Protein AF-A0A7W4ETZ8-F1 (afdb_monomer)

Secondary structure (DSSP, 8-state):
----SHHHHHHHHIIIIIHHHHHHIIIIIIIT---SSHHHHHHHHHHHHHHHHHHH-SSHHHHHHHHHHHHHHHHHHHHH--THHHHHHHHHHHHHHHHHHHHHHHHHH-

Structure (mmCIF, N/CA/C/O backbone):
data_AF-A0A7W4ETZ8-F1
#
_entry.id   AF-A0A7W4ETZ8-F1
#
loop_
_atom_site.group_PDB
_atom_site.id
_atom_site.type_symbol
_atom_site.label_atom_id
_atom_site.label_alt_id
_atom_site.label_comp_id
_atom_site.label_asym_id
_atom_site.label_entity_id
_atom_site.label_seq_id
_atom_site.pdbx_PDB_ins_code
_atom_site.Cartn_x
_atom_site.Cartn_y
_atom_site.Cartn_z
_atom_site.occupancy
_atom_site.B_iso_or_equiv
_atom_site.auth_seq_id
_atom_site.auth_comp_id
_atom_site.auth_asym_id
_atom_site.auth_atom_id
_atom_site.pdbx_PDB_model_num
ATOM 1 N N . MET A 1 1 ? 12.349 8.052 -14.749 1.00 55.22 1 MET A N 1
ATOM 2 C CA . MET A 1 1 ? 13.798 7.959 -15.043 1.00 55.22 1 MET A CA 1
ATOM 3 C C . MET A 1 1 ? 13.964 7.232 -16.368 1.00 55.22 1 MET A C 1
ATOM 5 O O . MET A 1 1 ? 13.221 6.279 -16.568 1.00 55.22 1 MET A O 1
ATOM 9 N N . PRO A 1 2 ? 14.867 7.648 -17.271 1.00 70.62 2 PRO A N 1
ATOM 10 C CA . PRO A 1 2 ? 15.187 6.837 -18.440 1.00 70.62 2 PRO A CA 1
ATOM 11 C C . PRO A 1 2 ? 15.958 5.597 -17.968 1.00 70.62 2 PRO A C 1
ATOM 13 O O . PRO A 1 2 ? 17.113 5.709 -17.568 1.00 70.62 2 PRO A O 1
ATOM 16 N N . VAL A 1 3 ? 15.288 4.447 -17.946 1.00 79.94 3 VAL A N 1
ATOM 17 C CA . VAL A 1 3 ? 15.885 3.137 -17.654 1.00 79.94 3 VAL A CA 1
ATOM 18 C C . VAL A 1 3 ? 16.685 2.701 -18.882 1.00 79.94 3 VAL A C 1
ATOM 20 O O . VAL A 1 3 ? 16.153 2.718 -19.989 1.00 79.94 3 VAL A O 1
ATOM 23 N N . LYS A 1 4 ? 17.960 2.351 -18.703 1.00 81.94 4 LYS A N 1
ATOM 24 C CA . LYS A 1 4 ? 18.904 2.045 -19.791 1.00 81.94 4 LYS A CA 1
ATOM 25 C C . LYS A 1 4 ? 19.438 0.617 -19.733 1.00 81.94 4 LYS A C 1
ATOM 27 O O . LYS A 1 4 ? 20.021 0.146 -20.702 1.00 81.94 4 LYS A O 1
ATOM 32 N N . THR A 1 5 ? 19.274 -0.060 -18.600 1.00 90.69 5 THR A N 1
ATOM 33 C CA . THR A 1 5 ? 19.792 -1.412 -18.368 1.00 90.69 5 THR A CA 1
ATOM 34 C C . THR A 1 5 ? 18.748 -2.315 -17.718 1.00 90.69 5 THR A C 1
ATOM 36 O O . THR A 1 5 ? 17.823 -1.850 -17.049 1.00 90.69 5 THR A O 1
ATOM 39 N N . ALA A 1 6 ? 18.925 -3.632 -17.857 1.00 88.81 6 ALA A N 1
ATOM 40 C CA . ALA A 1 6 ? 18.055 -4.616 -17.211 1.00 88.81 6 ALA A CA 1
ATOM 41 C C . ALA A 1 6 ? 18.079 -4.503 -15.673 1.00 88.81 6 ALA A C 1
ATOM 43 O O . ALA A 1 6 ? 17.058 -4.704 -15.019 1.00 88.81 6 ALA A O 1
ATOM 44 N N . GLY A 1 7 ? 19.227 -4.129 -15.092 1.00 91.62 7 GLY A N 1
ATOM 45 C CA . GLY A 1 7 ? 19.354 -3.891 -13.652 1.00 91.62 7 GLY A CA 1
ATOM 46 C C . GLY A 1 7 ? 18.527 -2.694 -13.177 1.00 91.62 7 GLY A C 1
ATOM 47 O O . GLY A 1 7 ? 17.809 -2.794 -12.185 1.00 91.62 7 GLY A O 1
ATOM 48 N N . GLU A 1 8 ? 18.559 -1.580 -13.911 1.00 92.62 8 GLU A N 1
ATOM 49 C CA . GLU A 1 8 ? 17.720 -0.410 -13.616 1.00 92.62 8 GLU A CA 1
ATOM 50 C C . GLU A 1 8 ? 16.226 -0.720 -13.778 1.00 92.62 8 GLU A C 1
ATOM 52 O O . GLU A 1 8 ? 15.414 -0.231 -12.993 1.00 92.62 8 GLU A O 1
ATOM 57 N N . LEU A 1 9 ? 15.856 -1.566 -14.746 1.00 92.38 9 LEU A N 1
ATOM 58 C CA . LEU A 1 9 ? 14.474 -2.013 -14.923 1.00 92.38 9 LEU A CA 1
ATOM 59 C C . LEU A 1 9 ? 14.001 -2.864 -13.742 1.00 92.38 9 LEU A C 1
ATOM 61 O O . LEU A 1 9 ? 12.892 -2.667 -13.246 1.00 92.38 9 LEU A O 1
ATOM 65 N N . LEU A 1 10 ? 14.847 -3.780 -13.263 1.00 93.06 10 LEU A N 1
ATOM 66 C CA . LEU A 1 10 ? 14.558 -4.582 -12.077 1.00 93.06 10 LEU A CA 1
ATOM 67 C C . LEU A 1 10 ? 14.367 -3.689 -10.847 1.00 93.06 10 LEU A C 1
ATOM 69 O O . LEU A 1 10 ? 13.396 -3.857 -10.113 1.00 93.06 10 LEU A O 1
ATOM 73 N N . LEU A 1 11 ? 15.257 -2.714 -10.639 1.00 94.19 11 LEU A N 1
ATOM 74 C CA . LEU A 1 11 ? 15.143 -1.756 -9.538 1.00 94.19 11 LEU A CA 1
ATOM 75 C C . LEU A 1 11 ? 13.866 -0.920 -9.636 1.00 94.19 11 LEU A C 1
ATOM 77 O O . LEU A 1 11 ? 13.212 -0.691 -8.621 1.00 94.19 11 LEU A O 1
ATOM 81 N N . PHE A 1 12 ? 13.485 -0.499 -10.842 1.00 92.44 12 PHE A N 1
ATOM 82 C CA . PHE A 1 12 ? 12.234 0.213 -11.085 1.00 92.44 12 PHE A CA 1
ATOM 83 C C . PHE A 1 12 ? 11.008 -0.653 -10.766 1.00 92.44 12 PHE A C 1
ATOM 85 O O . PHE A 1 12 ? 10.104 -0.205 -10.064 1.00 92.44 12 PHE A O 1
ATOM 92 N N . ALA A 1 13 ? 10.977 -1.907 -11.221 1.00 93.69 13 ALA A N 1
ATOM 93 C CA . ALA A 1 13 ? 9.878 -2.821 -10.921 1.00 93.69 13 ALA A CA 1
ATOM 94 C C . ALA A 1 13 ? 9.774 -3.100 -9.410 1.00 93.69 13 ALA A C 1
ATOM 96 O O . ALA A 1 13 ? 8.689 -3.041 -8.834 1.00 93.69 13 ALA A O 1
ATOM 97 N N . LEU A 1 14 ? 10.904 -3.336 -8.737 1.00 96.06 14 LEU A N 1
ATOM 98 C CA . LEU A 1 14 ? 10.929 -3.542 -7.289 1.00 96.06 14 LEU A CA 1
ATOM 99 C C . LEU A 1 14 ? 10.441 -2.306 -6.526 1.00 96.06 14 LEU A C 1
ATOM 101 O O . LEU A 1 14 ? 9.642 -2.454 -5.604 1.00 96.06 14 LEU A O 1
ATOM 105 N N . SER A 1 15 ? 10.873 -1.104 -6.911 1.00 95.25 15 SER A N 1
ATOM 106 C CA . SER A 1 15 ? 10.527 0.138 -6.208 1.00 95.25 15 SER A CA 1
ATOM 107 C C . SER A 1 15 ? 9.108 0.637 -6.463 1.00 95.25 15 SER A C 1
ATOM 109 O O . SER A 1 15 ? 8.600 1.401 -5.652 1.00 95.25 15 SER A O 1
ATOM 111 N N . THR A 1 16 ? 8.454 0.203 -7.543 1.00 94.25 16 THR A N 1
ATOM 112 C CA . THR A 1 16 ? 7.102 0.667 -7.911 1.00 94.25 16 THR A CA 1
ATOM 113 C C . THR A 1 16 ? 6.009 -0.384 -7.738 1.00 94.25 16 THR A C 1
ATOM 115 O O . THR A 1 16 ? 4.828 -0.044 -7.781 1.00 94.25 16 THR A O 1
ATOM 118 N N . ILE A 1 17 ? 6.376 -1.655 -7.548 1.00 95.56 17 ILE A N 1
ATOM 119 C CA . ILE A 1 17 ? 5.416 -2.758 -7.412 1.00 95.56 17 ILE A CA 1
ATOM 120 C C . ILE A 1 17 ? 5.576 -3.469 -6.072 1.00 95.56 17 ILE A C 1
ATOM 122 O O . ILE A 1 17 ? 4.609 -3.602 -5.326 1.00 95.56 17 ILE A O 1
ATOM 126 N N . VAL A 1 18 ? 6.787 -3.936 -5.762 1.00 95.94 18 VAL A N 1
ATOM 127 C CA . VAL A 1 18 ? 7.007 -4.853 -4.634 1.00 95.94 18 VAL A CA 1
ATOM 128 C C . VAL A 1 18 ? 7.210 -4.098 -3.324 1.00 95.94 18 VAL A C 1
ATOM 130 O O . VAL A 1 18 ? 6.519 -4.362 -2.343 1.00 95.94 18 VAL A O 1
ATOM 133 N N . LEU A 1 19 ? 8.152 -3.155 -3.297 1.00 97.38 19 LEU A N 1
ATOM 134 C CA . LEU A 1 19 ? 8.500 -2.415 -2.086 1.00 97.38 19 LEU A CA 1
ATOM 135 C C . LEU A 1 19 ? 7.341 -1.563 -1.544 1.00 97.38 19 LEU A C 1
ATOM 137 O O . LEU A 1 19 ? 7.112 -1.660 -0.338 1.00 97.38 19 LEU A O 1
ATOM 141 N N . PRO A 1 20 ? 6.575 -0.816 -2.367 1.00 96.75 20 PRO A N 1
ATOM 142 C CA . PRO A 1 20 ? 5.413 -0.066 -1.886 1.00 96.75 20 PRO A CA 1
ATOM 143 C C . PRO A 1 20 ? 4.403 -0.973 -1.182 1.00 96.75 20 PRO A C 1
ATOM 145 O O . PRO A 1 20 ? 4.076 -0.757 -0.019 1.00 96.75 20 PRO A O 1
ATOM 148 N N . ALA A 1 21 ? 4.028 -2.088 -1.818 1.00 97.44 21 ALA A N 1
ATOM 149 C CA . ALA A 1 21 ? 3.091 -3.048 -1.243 1.00 97.44 21 ALA A CA 1
ATOM 150 C C . ALA A 1 21 ? 3.576 -3.622 0.100 1.00 97.44 21 ALA A C 1
ATOM 152 O O . ALA A 1 21 ? 2.783 -3.812 1.021 1.00 97.44 21 ALA A O 1
ATOM 153 N N . ILE A 1 22 ? 4.879 -3.886 0.246 1.00 98.19 22 ILE A N 1
ATOM 154 C CA . ILE A 1 22 ? 5.439 -4.386 1.507 1.00 98.19 22 ILE A CA 1
ATOM 155 C C . ILE A 1 22 ? 5.414 -3.303 2.588 1.00 98.19 22 ILE A C 1
ATOM 157 O O . ILE A 1 22 ? 4.942 -3.545 3.703 1.00 98.19 22 ILE A O 1
ATOM 161 N N . VAL A 1 23 ? 5.968 -2.132 2.278 1.00 98.19 23 VAL A N 1
ATOM 162 C CA . VAL A 1 23 ? 6.205 -1.057 3.244 1.00 98.19 23 VAL A CA 1
ATOM 163 C C . VAL A 1 23 ? 4.885 -0.439 3.686 1.00 98.19 23 VAL A C 1
ATOM 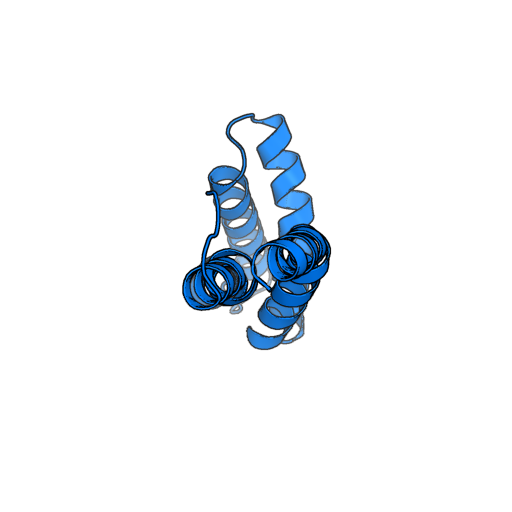165 O O . VAL A 1 23 ? 4.612 -0.377 4.886 1.00 98.19 23 VAL A O 1
ATOM 168 N N . GLU A 1 24 ? 4.038 -0.057 2.737 1.00 97.62 24 GLU A N 1
ATOM 169 C CA . GLU A 1 24 ? 2.792 0.649 3.014 1.00 97.62 24 GLU A CA 1
ATOM 170 C C . GLU A 1 24 ? 1.815 -0.243 3.786 1.00 97.62 24 GLU A C 1
ATOM 172 O O . GLU A 1 24 ? 1.267 0.173 4.807 1.00 97.62 24 GLU A O 1
ATOM 177 N N . GLU A 1 25 ? 1.650 -1.512 3.401 1.00 98.25 25 GLU A N 1
ATOM 178 C CA . GLU A 1 25 ? 0.742 -2.407 4.127 1.00 98.25 25 GLU A CA 1
ATOM 179 C C . GLU A 1 25 ? 1.276 -2.793 5.513 1.00 98.25 25 GLU A C 1
ATOM 181 O O . GLU A 1 25 ? 0.504 -2.961 6.465 1.00 98.25 25 GLU A O 1
ATOM 186 N N . THR A 1 26 ? 2.600 -2.865 5.678 1.00 98.38 26 THR A N 1
ATOM 187 C CA . THR A 1 26 ? 3.204 -3.075 6.999 1.00 98.38 26 THR A CA 1
ATOM 188 C C . THR A 1 26 ? 2.951 -1.880 7.913 1.00 98.38 26 THR A C 1
ATOM 190 O O . THR A 1 26 ? 2.496 -2.071 9.040 1.00 98.38 26 THR A O 1
ATOM 193 N N . ILE A 1 27 ? 3.209 -0.658 7.448 1.00 98.19 27 ILE A N 1
ATOM 194 C CA . ILE A 1 27 ? 3.064 0.554 8.261 1.00 98.19 27 ILE A CA 1
ATOM 195 C C . ILE A 1 27 ? 1.586 0.837 8.518 1.00 98.19 27 ILE A C 1
ATOM 197 O O . ILE A 1 27 ? 1.118 0.780 9.657 1.00 98.19 27 ILE A O 1
ATOM 201 N N . PHE A 1 28 ? 0.827 1.089 7.457 1.00 98.19 28 PHE A N 1
ATOM 202 C CA . PHE A 1 28 ? -0.519 1.619 7.582 1.00 98.19 28 PHE A CA 1
ATOM 203 C C . PHE A 1 28 ? -1.515 0.570 8.057 1.00 98.19 28 PHE A C 1
ATOM 205 O O . PHE A 1 28 ? -2.518 0.934 8.667 1.00 98.19 28 PHE A O 1
ATOM 212 N N . ARG A 1 29 ? -1.304 -0.728 7.800 1.00 97.81 29 ARG A N 1
ATOM 213 C CA . ARG A 1 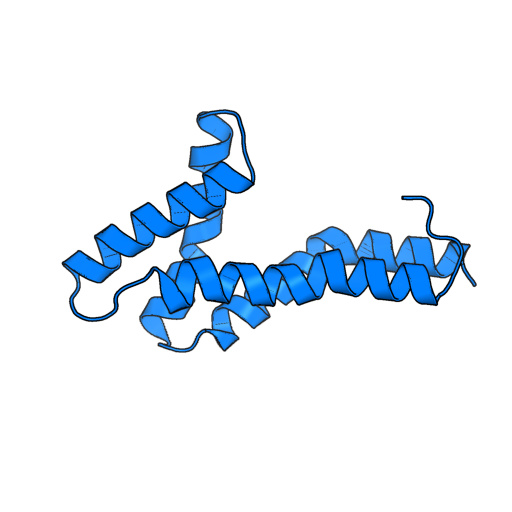29 ? -2.272 -1.755 8.224 1.00 97.81 29 ARG A CA 1
ATOM 214 C C . ARG A 1 29 ? -1.779 -2.490 9.452 1.00 97.81 29 ARG A C 1
ATOM 216 O O . ARG A 1 29 ? -2.382 -2.354 10.513 1.00 97.81 29 ARG A O 1
ATOM 223 N N . LYS A 1 30 ? -0.665 -3.214 9.343 1.00 97.69 30 LYS A N 1
ATOM 224 C CA . LYS A 1 30 ? -0.191 -4.066 10.442 1.00 97.69 30 LYS A CA 1
ATOM 225 C C . LYS A 1 30 ? 0.177 -3.281 11.700 1.00 97.69 30 LYS A C 1
ATOM 227 O O . LYS A 1 30 ? -0.197 -3.722 12.782 1.00 97.69 30 LYS A O 1
ATOM 232 N N . GLN A 1 31 ? 0.900 -2.167 11.573 1.00 97.81 31 GLN A N 1
ATOM 233 C CA . GLN A 1 31 ? 1.356 -1.408 12.744 1.00 97.81 31 GLN A CA 1
ATOM 234 C C . GLN A 1 31 ? 0.321 -0.411 13.263 1.00 97.81 31 GLN A C 1
ATOM 236 O O . GLN A 1 31 ? 0.219 -0.214 14.471 1.00 97.81 31 GLN A O 1
ATOM 241 N N . MET A 1 32 ? -0.457 0.214 12.377 1.00 97.19 32 MET A N 1
ATOM 242 C CA . MET A 1 32 ? -1.412 1.241 12.799 1.00 97.19 32 MET A CA 1
ATOM 243 C C . MET A 1 32 ? -2.784 0.696 13.208 1.00 97.19 32 MET A C 1
ATOM 245 O O . MET A 1 32 ? -3.386 1.252 14.126 1.00 97.19 32 MET A O 1
ATOM 249 N N . ILE A 1 33 ? -3.312 -0.350 12.555 1.00 97.75 33 ILE A N 1
ATOM 250 C CA . ILE A 1 33 ? -4.678 -0.825 12.830 1.00 97.75 33 ILE A CA 1
ATOM 251 C C . ILE A 1 33 ? -4.687 -1.735 14.060 1.00 97.75 33 ILE A C 1
ATOM 253 O O . ILE A 1 33 ? -4.177 -2.856 14.050 1.00 97.75 33 ILE A O 1
ATOM 257 N N . CYS A 1 34 ? -5.344 -1.265 15.119 1.00 96.75 34 CYS A N 1
ATOM 258 C CA . CYS A 1 34 ? -5.486 -1.986 16.376 1.00 96.75 34 CYS A CA 1
ATOM 259 C C . CYS A 1 34 ? -6.721 -2.896 16.350 1.00 96.75 34 CYS A C 1
ATOM 261 O O . CYS A 1 34 ? -7.855 -2.421 16.305 1.00 96.75 34 CYS A O 1
ATOM 263 N N . LEU A 1 35 ? -6.507 -4.214 16.434 1.00 95.69 35 LEU A N 1
ATOM 264 C CA . LEU A 1 35 ? -7.562 -5.235 16.324 1.00 95.69 35 LEU A CA 1
ATOM 265 C C . LEU A 1 35 ? -8.194 -5.648 17.670 1.00 95.69 35 LEU A C 1
ATOM 267 O O . LEU A 1 35 ? -8.845 -6.688 17.748 1.00 95.69 35 LEU A O 1
ATOM 271 N N . VAL A 1 36 ? -8.005 -4.855 18.732 1.00 96.06 36 VAL A N 1
ATOM 272 C CA . VAL A 1 36 ? -8.435 -5.203 20.103 1.00 96.06 36 VAL A CA 1
ATOM 273 C C . VAL A 1 36 ? -9.953 -5.140 20.279 1.00 96.06 36 VAL A C 1
ATOM 275 O O . VA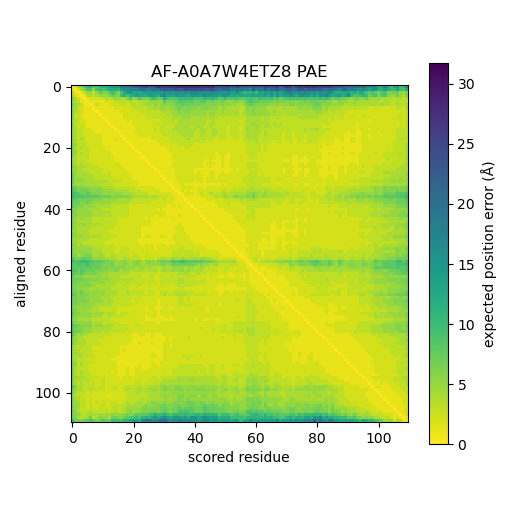L A 1 36 ? -10.542 -6.003 20.923 1.00 96.06 36 VAL A O 1
ATOM 278 N N . ASN A 1 37 ? -10.605 -4.116 19.731 1.00 96.31 37 ASN A N 1
ATOM 279 C CA . ASN A 1 37 ? -12.057 -3.966 19.798 1.00 96.31 37 ASN A CA 1
ATOM 280 C C . ASN A 1 37 ? -12.582 -3.173 18.596 1.00 96.31 37 ASN A C 1
ATOM 282 O O . ASN A 1 37 ? -11.817 -2.544 17.866 1.00 96.31 37 ASN A O 1
ATOM 286 N N . ARG A 1 38 ? -13.904 -3.187 18.394 1.00 95.56 38 ARG A N 1
ATOM 287 C CA . ARG A 1 38 ? -14.538 -2.577 17.216 1.00 95.56 38 ARG A CA 1
ATOM 288 C C . ARG A 1 38 ? -14.271 -1.075 17.102 1.00 95.56 38 ARG A C 1
ATOM 290 O O . ARG A 1 38 ? -14.015 -0.595 16.003 1.00 95.56 38 ARG A O 1
ATOM 297 N N . THR A 1 39 ? -14.305 -0.348 18.216 1.00 96.50 39 THR A N 1
ATOM 298 C CA . THR A 1 39 ? -14.044 1.096 18.234 1.00 96.50 39 THR A CA 1
ATOM 299 C C . THR A 1 39 ? -12.600 1.392 17.840 1.00 96.50 39 THR A C 1
ATOM 301 O O . THR A 1 39 ? -12.364 2.221 16.968 1.00 96.50 39 THR A O 1
ATOM 304 N N . ALA A 1 40 ? -11.639 0.658 18.409 1.00 96.69 40 ALA A N 1
ATOM 305 C CA . ALA A 1 40 ? -10.227 0.776 18.072 1.00 96.69 40 ALA A CA 1
ATOM 306 C C . ALA A 1 40 ? -9.979 0.477 16.588 1.00 96.69 40 ALA A C 1
ATOM 308 O O . ALA A 1 40 ? -9.295 1.260 15.932 1.00 96.69 40 ALA A O 1
ATOM 309 N N . ILE A 1 41 ? -10.594 -0.578 16.036 1.00 96.81 41 ILE A N 1
ATOM 310 C CA . ILE A 1 41 ? -10.494 -0.918 14.608 1.00 96.81 41 ILE A CA 1
ATOM 311 C C . ILE A 1 41 ? -10.979 0.247 13.749 1.00 96.81 41 ILE A C 1
ATOM 313 O O . ILE A 1 41 ? -10.261 0.670 12.849 1.00 96.81 41 ILE A O 1
ATOM 317 N N . ILE A 1 42 ? -12.165 0.794 14.029 1.00 97.00 42 ILE A N 1
ATOM 318 C CA . ILE A 1 42 ? -12.741 1.889 13.236 1.00 97.00 42 ILE A CA 1
ATOM 319 C C . ILE A 1 42 ? -11.856 3.137 13.319 1.00 97.00 42 ILE A C 1
ATOM 321 O O . ILE A 1 42 ? -11.460 3.672 12.286 1.00 97.00 42 ILE A O 1
ATOM 325 N N . CYS A 1 43 ? -11.499 3.582 14.526 1.00 97.81 43 CYS A N 1
ATOM 326 C CA . CYS A 1 43 ? -10.704 4.796 14.715 1.00 97.81 43 CYS A CA 1
ATOM 327 C C . CYS A 1 43 ? -9.313 4.677 14.080 1.00 97.81 43 CYS A C 1
ATOM 329 O O . CYS A 1 43 ? -8.888 5.576 13.355 1.00 97.81 43 CYS A O 1
ATOM 331 N N . THR A 1 44 ? -8.617 3.561 14.308 1.00 97.62 44 THR A N 1
ATOM 332 C CA . THR A 1 44 ? -7.276 3.352 13.743 1.00 97.62 44 THR A CA 1
ATOM 333 C C . THR A 1 44 ? -7.302 3.108 12.237 1.00 97.62 44 THR A C 1
ATOM 335 O O . THR A 1 44 ? -6.393 3.560 11.548 1.00 97.62 44 THR A O 1
ATOM 338 N N . THR A 1 45 ? -8.359 2.493 11.695 1.00 97.44 45 THR A N 1
ATOM 339 C CA . THR A 1 45 ? -8.560 2.362 10.242 1.00 97.44 45 THR A CA 1
ATOM 340 C C . THR A 1 45 ? -8.757 3.718 9.577 1.00 97.44 45 THR A C 1
ATOM 342 O O . THR A 1 45 ? -8.144 3.978 8.547 1.00 97.44 45 THR A O 1
ATOM 345 N N . LEU A 1 46 ? -9.585 4.594 10.155 1.00 97.19 46 LEU A N 1
ATOM 346 C CA . LEU A 1 46 ? -9.810 5.935 9.611 1.00 97.19 46 LEU A CA 1
ATOM 347 C C . LEU A 1 46 ? -8.537 6.786 9.674 1.00 97.19 46 LEU A C 1
ATOM 349 O O . LEU A 1 46 ? -8.201 7.447 8.694 1.00 97.19 46 LEU A O 1
ATOM 353 N N . LEU A 1 47 ? -7.801 6.721 10.789 1.00 97.44 47 LEU A N 1
ATOM 354 C CA . LEU A 1 47 ? -6.511 7.397 10.928 1.00 97.44 47 LEU A CA 1
ATOM 355 C C . LEU A 1 47 ? -5.484 6.870 9.915 1.00 97.44 47 LEU A C 1
ATOM 357 O O . LEU A 1 47 ? -4.832 7.659 9.240 1.00 97.44 47 LEU A O 1
ATOM 361 N N . SER A 1 48 ? -5.375 5.547 9.779 1.00 97.88 48 SER A N 1
ATOM 362 C CA . SER A 1 48 ? -4.518 4.880 8.793 1.00 97.88 48 SER A CA 1
ATOM 363 C C . SER A 1 48 ? -4.839 5.318 7.365 1.00 97.88 48 SER A C 1
ATOM 365 O O . SER A 1 48 ? -3.948 5.768 6.649 1.00 97.88 48 SER A O 1
ATOM 367 N N . ALA A 1 49 ? -6.116 5.273 6.974 1.00 97.31 49 ALA A N 1
ATOM 368 C CA . ALA A 1 49 ? -6.560 5.686 5.649 1.00 97.31 49 ALA A CA 1
ATOM 369 C C . ALA A 1 49 ? -6.251 7.164 5.373 1.00 97.31 49 ALA A C 1
ATOM 371 O O . ALA A 1 49 ? -5.843 7.506 4.267 1.00 97.31 49 ALA A O 1
ATOM 372 N N . MET A 1 50 ? -6.421 8.033 6.374 1.00 96.56 50 MET A N 1
ATOM 373 C CA . MET A 1 50 ? -6.117 9.457 6.251 1.00 96.56 50 MET A CA 1
ATOM 374 C C . MET A 1 50 ? -4.619 9.709 6.060 1.00 96.56 50 MET A C 1
ATOM 376 O O . MET A 1 50 ? -4.257 10.474 5.172 1.00 96.56 50 MET A O 1
ATOM 380 N N . LEU A 1 51 ? -3.749 9.066 6.850 1.00 96.75 51 LEU A N 1
ATOM 381 C CA . LEU A 1 51 ? -2.296 9.235 6.712 1.00 96.75 51 LEU A CA 1
ATOM 382 C C . LEU A 1 51 ? -1.775 8.652 5.394 1.00 96.75 51 LEU A C 1
ATOM 384 O O . LEU A 1 51 ? -0.998 9.316 4.715 1.00 96.75 51 LEU A O 1
ATOM 388 N N . PHE A 1 52 ? -2.264 7.474 4.997 1.00 97.00 52 PHE A N 1
ATOM 389 C CA . PHE A 1 52 ? -1.970 6.878 3.692 1.00 97.00 52 PHE A CA 1
ATOM 390 C C . PHE A 1 52 ? -2.348 7.832 2.552 1.00 97.00 52 PHE A C 1
ATOM 392 O O . PHE A 1 52 ? -1.565 8.083 1.641 1.00 97.00 52 PHE A O 1
ATOM 399 N N . ALA A 1 53 ? -3.547 8.413 2.604 1.00 96.69 53 ALA A N 1
ATOM 400 C CA . ALA A 1 53 ? -4.007 9.321 1.563 1.00 96.69 53 ALA A CA 1
ATOM 401 C C . ALA A 1 53 ? -3.256 10.663 1.565 1.00 96.69 53 ALA A C 1
ATOM 403 O O . ALA A 1 53 ? -2.996 11.216 0.499 1.00 96.69 53 ALA A O 1
ATOM 404 N N . ALA A 1 54 ? -2.886 11.174 2.739 1.00 96.00 54 ALA A N 1
ATOM 405 C CA . ALA A 1 54 ? -2.107 12.401 2.874 1.00 96.00 54 ALA A CA 1
ATOM 406 C C . ALA A 1 54 ? -0.676 12.264 2.327 1.00 96.00 54 ALA A C 1
ATOM 408 O O . ALA A 1 54 ? -0.117 13.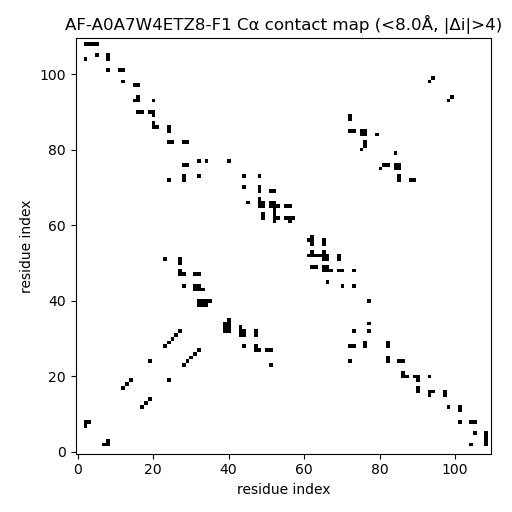250 1.856 1.00 96.00 54 ALA A O 1
ATOM 409 N N . GLU A 1 55 ? -0.097 11.058 2.344 1.00 95.06 55 GLU A N 1
ATOM 410 C CA . GLU A 1 55 ? 1.191 10.780 1.691 1.00 95.06 55 GLU A CA 1
ATOM 411 C C . GLU A 1 55 ? 1.101 10.910 0.161 1.00 95.06 55 GLU A C 1
ATOM 413 O O . GLU A 1 55 ? 2.034 11.382 -0.486 1.00 95.06 55 GLU A O 1
ATOM 418 N N . HIS A 1 56 ? -0.043 10.541 -0.418 1.00 93.19 56 HIS A N 1
ATOM 419 C CA . HIS A 1 56 ? -0.228 10.460 -1.868 1.00 93.19 56 HIS A CA 1
ATOM 420 C C . HIS A 1 56 ? -0.816 11.730 -2.492 1.00 93.19 56 HIS A C 1
ATOM 422 O O . HIS A 1 56 ? -0.619 11.991 -3.681 1.00 93.19 56 HIS A O 1
ATOM 428 N N . PHE A 1 57 ? -1.560 12.522 -1.718 1.00 94.56 57 PHE A N 1
ATOM 429 C CA . PHE A 1 57 ? -2.326 13.648 -2.236 1.00 94.56 57 PHE A CA 1
ATOM 430 C C . PHE A 1 57 ? -2.151 14.901 -1.381 1.00 94.56 57 PHE A C 1
ATOM 432 O O . PHE A 1 57 ? -2.395 14.905 -0.180 1.00 94.56 57 PHE A O 1
ATOM 439 N N . VAL A 1 58 ? -1.814 16.009 -2.041 1.00 89.12 58 VAL A N 1
ATOM 440 C CA . VAL A 1 58 ? -1.669 17.331 -1.407 1.00 89.12 58 VAL A CA 1
ATOM 441 C C . VAL A 1 58 ? -2.976 18.123 -1.337 1.00 89.12 58 VAL A C 1
ATOM 443 O O . VAL A 1 58 ? -3.100 19.038 -0.526 1.00 89.12 58 VAL A O 1
ATOM 446 N N . THR A 1 59 ? -3.966 17.809 -2.179 1.00 94.44 59 THR A N 1
ATOM 447 C CA . THR A 1 59 ? -5.248 18.526 -2.182 1.00 94.44 59 THR A CA 1
ATOM 448 C C . THR A 1 59 ? -6.251 17.849 -1.246 1.00 94.44 59 THR A C 1
ATOM 450 O O . THR A 1 59 ? -6.343 16.620 -1.255 1.00 94.44 59 THR A O 1
ATOM 453 N N . PRO A 1 60 ? -7.074 18.608 -0.493 1.00 91.50 60 PRO A N 1
ATOM 454 C CA . PRO A 1 60 ? -8.057 18.017 0.421 1.00 91.50 60 PRO A CA 1
ATOM 455 C C . PRO A 1 60 ? -9.002 17.018 -0.261 1.00 91.50 60 PRO A C 1
ATOM 457 O O . PRO A 1 60 ? -9.317 15.971 0.298 1.00 91.50 60 PRO A O 1
ATOM 460 N N . TRP A 1 61 ? -9.412 17.308 -1.500 1.00 94.06 61 TRP A N 1
ATOM 461 C CA . TRP A 1 61 ? -10.245 16.400 -2.291 1.00 94.06 61 TRP A CA 1
ATOM 462 C C . TRP A 1 61 ? -9.514 15.108 -2.679 1.00 94.06 61 TRP A C 1
ATOM 464 O O . TRP A 1 61 ? -10.093 14.026 -2.599 1.00 94.06 61 TRP A O 1
ATOM 474 N N . GLY A 1 62 ? -8.233 15.204 -3.051 1.00 93.69 62 GLY A N 1
ATOM 475 C CA . GLY A 1 62 ? -7.403 14.037 -3.343 1.00 93.69 62 GLY A CA 1
ATOM 476 C C . GLY A 1 62 ? -7.231 13.139 -2.120 1.00 93.69 62 GLY A C 1
ATOM 477 O O . GLY A 1 62 ? -7.361 11.926 -2.241 1.00 93.69 62 GLY A O 1
ATOM 478 N N . VAL A 1 63 ? -7.051 13.724 -0.932 1.00 95.19 63 VAL A N 1
ATOM 479 C CA . VAL A 1 63 ? -6.969 12.966 0.327 1.00 95.19 63 VAL A CA 1
ATOM 480 C C . VAL A 1 63 ? -8.262 12.191 0.584 1.00 95.19 63 VAL A C 1
ATOM 482 O O . VAL A 1 63 ? -8.2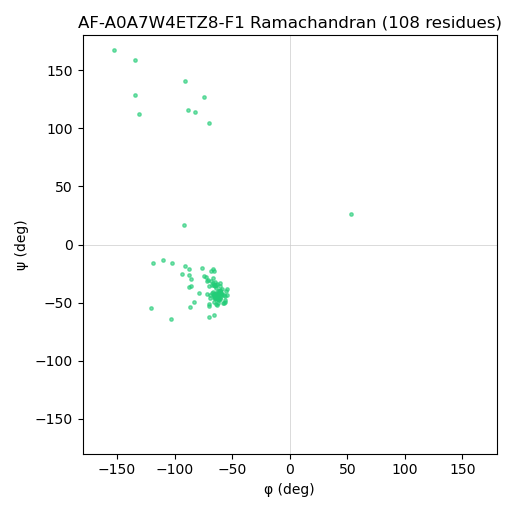11 10.994 0.853 1.00 95.19 63 VAL A O 1
ATOM 485 N N . LEU A 1 64 ? -9.433 12.821 0.438 1.00 94.06 64 LEU A N 1
ATOM 486 C CA . LEU A 1 64 ? -10.714 12.122 0.609 1.00 94.06 64 LEU A CA 1
ATOM 487 C C . LEU A 1 64 ? -10.870 10.949 -0.369 1.00 94.06 64 LEU A C 1
ATOM 489 O O . LEU A 1 64 ? -11.306 9.869 0.029 1.00 94.06 64 LEU A O 1
ATOM 493 N N . LEU A 1 65 ? -10.476 11.133 -1.631 1.00 94.75 65 LEU A N 1
ATOM 494 C CA . LEU A 1 65 ? -10.502 10.060 -2.624 1.00 94.75 65 LEU A CA 1
ATOM 495 C C . LEU A 1 65 ? -9.504 8.940 -2.282 1.00 94.75 65 LEU A C 1
ATOM 497 O O . LEU A 1 65 ? -9.849 7.762 -2.361 1.00 94.75 65 LEU A O 1
ATOM 501 N N . GLY A 1 66 ? -8.290 9.293 -1.858 1.00 94.44 66 GLY A N 1
ATOM 502 C CA . GLY A 1 66 ? -7.265 8.344 -1.425 1.00 94.44 66 GLY A CA 1
ATOM 503 C C . GLY A 1 66 ? -7.704 7.513 -0.219 1.00 94.44 66 GLY A C 1
ATOM 504 O O . GLY A 1 66 ? -7.432 6.315 -0.164 1.00 94.44 66 GLY A O 1
ATOM 505 N N . MET A 1 67 ? -8.466 8.102 0.708 1.00 96.44 67 MET A N 1
ATOM 506 C CA . MET A 1 67 ? -9.036 7.364 1.835 1.00 96.44 67 MET A CA 1
ATOM 507 C C . MET A 1 67 ? -9.978 6.255 1.359 1.00 96.44 67 MET A C 1
ATOM 509 O O . MET A 1 67 ? -9.903 5.143 1.872 1.00 96.44 67 MET A O 1
ATOM 513 N N . VAL A 1 68 ? -10.822 6.515 0.353 1.00 95.62 68 VAL A N 1
ATOM 514 C CA . VAL A 1 68 ? -11.720 5.494 -0.221 1.00 95.62 68 VAL A CA 1
ATOM 515 C C . VAL A 1 68 ? -10.921 4.321 -0.795 1.00 95.62 68 VAL A C 1
ATOM 517 O O . VAL A 1 68 ? -11.296 3.170 -0.579 1.00 95.62 68 VAL A O 1
ATOM 520 N N . TRP A 1 69 ? -9.790 4.594 -1.449 1.00 92.12 69 TRP A N 1
ATOM 521 C CA . TRP A 1 69 ? -8.880 3.563 -1.963 1.00 92.12 69 TRP A CA 1
ATOM 522 C C . TRP A 1 69 ? -8.153 2.779 -0.869 1.00 92.12 69 TRP A C 1
ATOM 524 O O . TRP A 1 69 ? -7.882 1.592 -1.036 1.00 92.12 69 TRP A O 1
ATOM 534 N N . ALA A 1 70 ? -7.867 3.409 0.268 1.00 95.38 70 ALA A N 1
ATOM 535 C CA . ALA A 1 70 ? -7.192 2.765 1.386 1.00 95.38 70 ALA A CA 1
ATOM 536 C C . ALA A 1 70 ? -8.088 1.767 2.144 1.00 95.38 70 ALA A C 1
ATOM 538 O O . ALA A 1 70 ? -7.570 0.823 2.752 1.00 95.38 70 ALA A O 1
ATOM 539 N N . LEU A 1 71 ? -9.412 1.976 2.132 1.00 94.88 71 LEU A N 1
ATOM 540 C CA . LEU A 1 71 ? -10.378 1.210 2.927 1.00 94.88 71 LEU A CA 1
ATOM 541 C C . LEU A 1 71 ? -10.473 -0.282 2.556 1.00 94.88 71 LEU A C 1
ATOM 543 O O . LEU A 1 71 ? -10.484 -1.088 3.489 1.00 94.88 71 LEU A O 1
ATOM 547 N N . PRO A 1 72 ? -10.505 -0.700 1.272 1.00 95.56 72 PRO A N 1
ATOM 548 C CA . PRO A 1 72 ? -10.496 -2.115 0.902 1.00 95.56 72 PRO A CA 1
ATOM 549 C C . PRO A 1 72 ? -9.323 -2.895 1.507 1.00 95.56 72 PRO A C 1
ATOM 551 O O . PRO A 1 72 ? -9.532 -3.976 2.058 1.00 95.56 72 PRO A O 1
ATOM 554 N N . PHE A 1 73 ? -8.110 -2.332 1.487 1.00 96.50 73 PHE A N 1
ATOM 555 C CA . PHE A 1 73 ? -6.927 -2.962 2.084 1.00 96.50 73 PHE A CA 1
ATOM 556 C C . PHE A 1 73 ? -7.047 -3.068 3.611 1.00 96.50 73 PHE A C 1
ATOM 558 O O . PHE A 1 73 ? -6.801 -4.127 4.192 1.00 96.50 73 PHE A O 1
ATOM 565 N N . SER A 1 74 ? -7.518 -2.003 4.267 1.00 96.38 74 SER A N 1
ATOM 566 C CA . SER A 1 74 ? -7.741 -1.994 5.718 1.00 96.38 74 SER A CA 1
ATOM 567 C C . SER A 1 74 ? -8.825 -2.984 6.157 1.00 96.38 74 SER A C 1
ATOM 569 O O . SER A 1 74 ? -8.691 -3.638 7.196 1.00 96.38 74 SER A O 1
ATOM 571 N N . LEU A 1 75 ? -9.886 -3.137 5.360 1.00 95.50 75 LEU A N 1
ATOM 572 C CA . LEU A 1 75 ? -10.950 -4.105 5.607 1.00 95.50 75 LEU A CA 1
ATOM 573 C C . LEU A 1 75 ? -10.444 -5.536 5.411 1.00 95.50 75 LEU A C 1
ATOM 575 O O . LEU A 1 75 ? -10.661 -6.379 6.280 1.00 95.50 75 LEU A O 1
ATOM 579 N N . ALA A 1 76 ? -9.712 -5.792 4.323 1.00 96.50 76 ALA A N 1
ATOM 580 C CA . ALA A 1 76 ? -9.091 -7.086 4.067 1.00 96.50 76 ALA A CA 1
ATOM 581 C C . ALA A 1 76 ? -8.179 -7.504 5.229 1.00 96.50 76 ALA A C 1
ATOM 583 O O . ALA A 1 76 ? -8.282 -8.634 5.712 1.00 96.50 76 ALA A O 1
ATOM 584 N N . TYR A 1 77 ? -7.356 -6.587 5.752 1.00 97.94 77 TYR A N 1
ATOM 585 C CA . TYR A 1 77 ? -6.549 -6.846 6.945 1.00 97.94 77 TYR A CA 1
ATOM 586 C C . TYR A 1 77 ? -7.410 -7.142 8.177 1.00 97.94 77 TYR A C 1
ATOM 588 O O . TYR A 1 77 ? -7.202 -8.149 8.850 1.00 97.94 77 TYR A O 1
ATOM 596 N N . SER A 1 78 ? -8.402 -6.297 8.459 1.00 95.50 78 SER A N 1
ATOM 597 C CA . SER A 1 78 ? -9.234 -6.411 9.664 1.00 95.50 78 SER A CA 1
ATOM 598 C C . SER A 1 78 ? -10.045 -7.711 9.701 1.00 95.50 78 SER A C 1
ATOM 600 O O . SER A 1 78 ? -10.247 -8.284 10.771 1.00 95.50 78 SER A O 1
ATOM 602 N N . MET A 1 79 ? -10.490 -8.198 8.538 1.00 95.88 79 MET A N 1
ATOM 603 C CA . MET A 1 79 ? -11.254 -9.442 8.415 1.00 95.88 79 MET A CA 1
ATOM 604 C C . MET A 1 79 ? -10.364 -10.685 8.475 1.00 95.88 79 MET A C 1
ATOM 606 O O . MET A 1 79 ? -10.723 -11.667 9.122 1.00 95.88 79 MET A O 1
ATOM 610 N N . THR A 1 80 ? -9.206 -10.654 7.813 1.00 97.12 80 THR A N 1
ATOM 611 C CA . THR A 1 80 ? -8.335 -11.836 7.687 1.00 97.12 80 THR A CA 1
ATOM 612 C C . THR A 1 80 ? -7.292 -11.946 8.793 1.00 97.12 80 THR A C 1
ATOM 614 O O . THR A 1 80 ? -6.735 -13.021 9.002 1.00 97.12 80 THR A O 1
ATOM 617 N N . ARG A 1 81 ? -7.011 -10.844 9.501 1.00 96.12 81 ARG A N 1
ATOM 618 C CA . ARG A 1 81 ? -5.900 -10.689 10.457 1.00 96.12 81 ARG A CA 1
ATOM 619 C C . ARG A 1 81 ? -4.536 -11.055 9.865 1.00 96.12 81 ARG A C 1
ATOM 621 O O . ARG A 1 81 ? -3.622 -11.440 10.590 1.00 96.12 81 ARG A O 1
ATOM 628 N N . ASN A 1 82 ? -4.396 -10.940 8.546 1.00 97.88 82 ASN A N 1
ATOM 629 C CA . ASN A 1 82 ? -3.201 -11.333 7.821 1.00 97.88 82 ASN A CA 1
ATOM 630 C C . ASN A 1 82 ? -2.768 -10.204 6.881 1.00 97.88 82 ASN A C 1
ATOM 632 O O . ASN A 1 82 ? -3.452 -9.917 5.904 1.00 97.88 82 ASN A O 1
ATOM 636 N N . VAL A 1 83 ? -1.620 -9.579 7.164 1.00 97.94 83 VAL A N 1
ATOM 637 C CA . VAL A 1 83 ? -1.074 -8.472 6.353 1.00 97.94 83 VAL A CA 1
ATOM 638 C C . VAL A 1 83 ? -0.672 -8.912 4.942 1.00 97.94 83 VAL A C 1
ATOM 640 O O . VAL A 1 83 ? -0.663 -8.099 4.025 1.00 97.94 83 VAL A O 1
ATOM 643 N N . TYR A 1 84 ? -0.395 -10.199 4.725 1.00 98.25 84 TYR A N 1
ATOM 644 C CA . TYR A 1 84 ? -0.017 -10.694 3.402 1.00 98.25 84 TYR A CA 1
ATOM 645 C C . TYR A 1 84 ? -1.182 -10.644 2.406 1.00 98.25 84 TYR A C 1
ATOM 647 O O . TYR A 1 84 ? -0.948 -10.566 1.203 1.00 98.25 84 TYR A O 1
ATOM 655 N N . VAL A 1 85 ? -2.431 -10.632 2.887 1.00 98.31 85 VAL A N 1
ATOM 656 C CA . VAL A 1 85 ? -3.619 -10.495 2.033 1.00 98.31 85 VAL A CA 1
ATOM 657 C C . VAL A 1 85 ? -3.673 -9.113 1.366 1.00 98.31 85 VAL A C 1
ATOM 659 O O . VAL A 1 85 ? -3.617 -9.067 0.136 1.00 98.31 85 VAL A O 1
ATOM 662 N N . PRO A 1 86 ? -3.732 -7.983 2.105 1.00 97.88 86 PRO A N 1
ATOM 663 C CA . PRO A 1 86 ? -3.696 -6.664 1.483 1.00 97.88 86 PRO A CA 1
ATOM 664 C C . PRO A 1 86 ? -2.362 -6.388 0.781 1.00 97.88 86 PRO A C 1
ATOM 666 O O . PRO A 1 86 ? -2.386 -5.774 -0.274 1.00 97.88 86 PRO A O 1
ATOM 669 N N . MET A 1 87 ? -1.229 -6.912 1.266 1.00 98.44 87 MET A N 1
ATOM 670 C CA . MET A 1 87 ? 0.071 -6.790 0.583 1.00 98.44 87 MET A CA 1
ATOM 671 C C . MET A 1 87 ? 0.045 -7.406 -0.819 1.00 98.44 87 MET A C 1
ATOM 673 O O . MET A 1 87 ? 0.516 -6.803 -1.778 1.00 98.44 87 MET A O 1
ATOM 677 N N . THR A 1 88 ? -0.567 -8.582 -0.965 1.00 97.94 88 THR A N 1
ATOM 678 C CA . THR A 1 88 ? -0.714 -9.223 -2.278 1.00 97.94 88 THR A CA 1
ATOM 679 C C . THR A 1 88 ? -1.694 -8.453 -3.162 1.00 97.94 88 THR A C 1
ATOM 681 O O . THR A 1 88 ? -1.411 -8.225 -4.336 1.00 97.94 88 THR A O 1
ATOM 684 N N . ALA A 1 89 ? -2.827 -8.011 -2.607 1.00 97.00 89 ALA A N 1
ATOM 685 C CA . ALA A 1 89 ?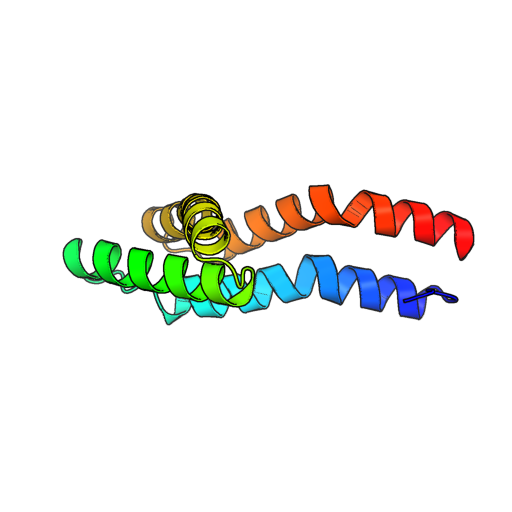 -3.809 -7.216 -3.344 1.00 97.00 89 ALA A CA 1
ATOM 686 C C . ALA A 1 89 ? -3.215 -5.888 -3.844 1.00 97.00 89 ALA A C 1
ATOM 688 O O . ALA A 1 89 ? -3.445 -5.499 -4.987 1.00 97.00 89 ALA A O 1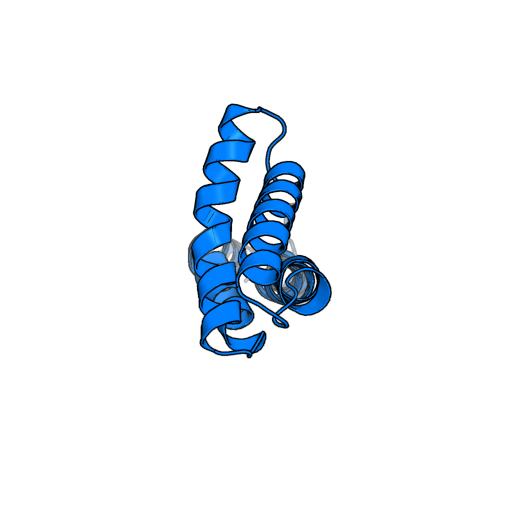
ATOM 689 N N . HIS A 1 90 ? -2.411 -5.229 -3.011 1.00 97.38 90 HIS A N 1
ATOM 690 C CA . HIS A 1 90 ? -1.686 -4.019 -3.361 1.00 97.38 90 HIS A CA 1
ATOM 691 C C . HIS A 1 90 ? -0.675 -4.314 -4.474 1.00 97.38 90 HIS A C 1
ATOM 693 O O . HIS A 1 90 ? -0.735 -3.676 -5.517 1.00 97.38 90 HIS A O 1
ATOM 699 N N . ALA A 1 91 ? 0.174 -5.337 -4.337 1.00 97.38 91 ALA A N 1
ATOM 700 C CA . ALA A 1 91 ? 1.122 -5.703 -5.392 1.00 97.38 91 ALA A CA 1
ATOM 701 C C . ALA A 1 91 ? 0.427 -5.968 -6.743 1.00 97.38 91 ALA A C 1
ATOM 703 O O . ALA A 1 91 ? 0.910 -5.519 -7.781 1.00 97.38 91 ALA A O 1
ATOM 704 N N . ILE A 1 92 ? -0.737 -6.631 -6.743 1.00 97.00 92 ILE A N 1
ATOM 705 C CA . ILE A 1 92 ? -1.556 -6.828 -7.950 1.00 97.00 92 ILE A CA 1
ATOM 706 C C . ILE A 1 92 ? -2.033 -5.485 -8.516 1.00 97.00 92 ILE A C 1
ATOM 708 O O . ILE A 1 92 ? -1.899 -5.254 -9.717 1.00 97.00 92 ILE A O 1
ATOM 712 N N . ALA A 1 93 ? -2.551 -4.583 -7.679 1.00 95.38 93 ALA A N 1
ATOM 713 C CA . ALA A 1 93 ? -2.950 -3.246 -8.115 1.00 95.38 93 ALA A CA 1
ATOM 714 C C . ALA A 1 93 ? -1.765 -2.473 -8.723 1.00 95.38 93 ALA A C 1
ATOM 716 O O . ALA A 1 93 ? -1.898 -1.883 -9.794 1.00 95.38 93 ALA A O 1
ATOM 717 N N . SER A 1 94 ? -0.582 -2.556 -8.114 1.00 95.88 94 SER A N 1
ATOM 718 C CA . SER A 1 94 ? 0.633 -1.929 -8.632 1.00 95.88 94 SER A CA 1
ATOM 719 C C . SER A 1 94 ? 1.098 -2.546 -9.951 1.00 95.88 94 SER A C 1
ATOM 721 O O . SER A 1 94 ? 1.586 -1.819 -10.811 1.00 95.88 94 SER A O 1
ATOM 723 N N . ILE A 1 95 ? 0.903 -3.850 -10.178 1.00 96.12 95 ILE A N 1
ATOM 724 C CA . ILE A 1 95 ? 1.130 -4.472 -11.495 1.00 96.12 95 ILE A CA 1
ATOM 725 C C . ILE A 1 95 ? 0.157 -3.903 -12.533 1.00 96.12 95 ILE A C 1
ATOM 727 O O . ILE A 1 95 ? 0.572 -3.598 -13.647 1.00 96.12 95 ILE A O 1
ATOM 731 N N . LEU A 1 96 ? -1.121 -3.730 -12.190 1.00 95.44 96 LEU A N 1
ATOM 732 C CA . LEU A 1 96 ? -2.112 -3.177 -13.120 1.00 95.44 96 LEU A CA 1
ATOM 733 C C . LEU A 1 96 ? -1.814 -1.717 -13.487 1.00 95.44 96 LEU A C 1
ATOM 735 O O . LEU A 1 96 ? -2.047 -1.317 -14.625 1.00 95.44 96 LEU A O 1
ATOM 739 N N . ILE A 1 97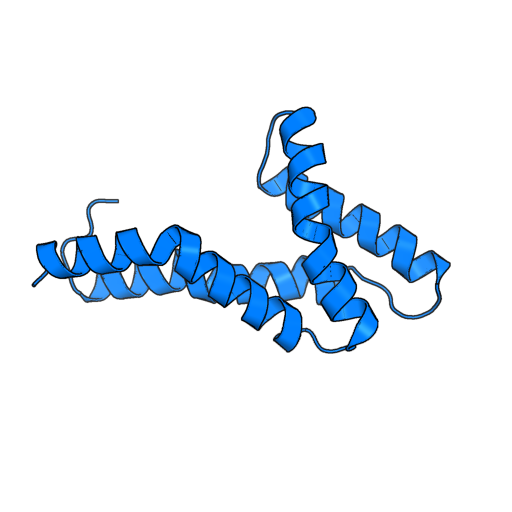 ? -1.279 -0.938 -12.545 1.00 93.19 97 ILE A N 1
ATOM 740 C CA . ILE A 1 97 ? -0.969 0.484 -12.741 1.00 93.19 97 ILE A CA 1
ATOM 741 C C . ILE A 1 97 ? 0.396 0.674 -13.422 1.00 93.19 97 ILE A C 1
ATOM 743 O O . ILE A 1 97 ? 0.498 1.401 -14.407 1.00 93.19 97 ILE A O 1
ATOM 747 N N . ASN A 1 98 ? 1.447 0.012 -12.927 1.00 93.94 98 ASN A N 1
ATOM 748 C CA . ASN A 1 98 ? 2.836 0.243 -13.346 1.00 93.94 98 ASN A CA 1
ATOM 749 C C . ASN A 1 98 ? 3.382 -0.825 -14.307 1.00 93.94 98 ASN A C 1
ATOM 751 O O . ASN A 1 98 ? 4.403 -0.603 -14.960 1.00 93.94 98 ASN A O 1
ATOM 755 N N . GLY A 1 99 ? 2.730 -1.983 -14.429 1.00 91.81 99 GLY A N 1
ATOM 756 C CA . GLY A 1 99 ? 3.243 -3.126 -15.190 1.00 91.81 99 GLY A CA 1
ATOM 757 C C . GLY A 1 99 ? 3.363 -2.866 -16.691 1.00 91.81 99 GLY A C 1
ATOM 758 O O . GLY A 1 99 ? 4.338 -3.299 -17.303 1.00 91.81 99 GLY A O 1
ATOM 759 N N . SER A 1 100 ? 2.443 -2.101 -17.285 1.00 93.06 100 SER A N 1
ATOM 760 C CA . SER A 1 100 ? 2.539 -1.697 -18.697 1.00 93.06 100 SER A CA 1
ATOM 761 C C . SER A 1 100 ? 3.802 -0.873 -18.968 1.00 93.06 100 SER A C 1
ATOM 763 O O . SER A 1 100 ? 4.491 -1.109 -19.960 1.00 93.06 100 SER A O 1
ATOM 765 N N . THR A 1 101 ? 4.166 0.022 -18.046 1.00 91.75 101 THR A N 1
ATOM 766 C CA . THR A 1 101 ? 5.407 0.805 -18.103 1.00 91.75 101 THR A CA 1
ATOM 767 C C . THR A 1 101 ? 6.636 -0.095 -18.011 1.00 91.75 101 THR A C 1
ATOM 769 O O . THR A 1 101 ? 7.583 0.096 -18.772 1.00 91.75 101 THR A O 1
ATOM 772 N N . VAL A 1 102 ? 6.623 -1.104 -17.133 1.00 91.56 102 VAL A N 1
ATOM 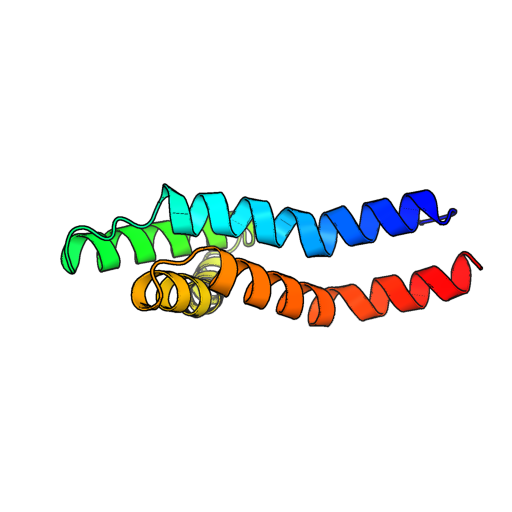773 C CA . VAL A 1 102 ? 7.719 -2.083 -17.018 1.00 91.56 102 VAL A CA 1
ATOM 774 C C . VAL A 1 102 ? 7.889 -2.862 -18.325 1.00 91.56 102 VAL A C 1
ATOM 776 O O . VAL A 1 102 ? 9.002 -2.952 -18.836 1.00 91.56 102 VAL A O 1
ATOM 779 N N . VAL A 1 103 ? 6.796 -3.370 -18.904 1.00 92.44 103 VAL A N 1
ATOM 780 C CA . VAL A 1 103 ? 6.819 -4.132 -20.166 1.00 92.44 103 VAL A CA 1
ATOM 781 C C . VAL A 1 103 ? 7.292 -3.268 -21.333 1.00 92.44 103 VAL A C 1
ATOM 783 O O . VAL A 1 103 ? 8.160 -3.686 -22.092 1.00 92.44 103 VAL A O 1
ATOM 786 N N . MET A 1 104 ? 6.772 -2.048 -21.469 1.00 90.69 104 MET A N 1
ATOM 787 C CA . MET A 1 104 ? 7.210 -1.123 -22.516 1.00 90.69 104 MET A CA 1
ATOM 788 C C . MET A 1 104 ? 8.706 -0.813 -22.392 1.00 90.69 104 MET A C 1
ATOM 790 O O . MET A 1 104 ? 9.426 -0.812 -23.384 1.00 90.69 104 MET A O 1
ATOM 794 N N . THR A 1 105 ? 9.182 -0.594 -21.168 1.00 88.62 105 THR A N 1
ATOM 795 C CA . THR A 1 105 ? 10.596 -0.309 -20.904 1.00 88.62 105 THR A CA 1
ATOM 796 C C . THR A 1 105 ? 11.485 -1.519 -21.197 1.00 88.62 105 THR A C 1
ATOM 798 O O . THR A 1 105 ? 12.584 -1.351 -21.717 1.00 88.62 105 THR A O 1
ATOM 801 N N . LEU A 1 106 ? 11.005 -2.739 -20.940 1.00 90.25 106 LEU A N 1
ATOM 802 C CA . LEU A 1 106 ? 11.713 -3.973 -21.285 1.00 90.25 106 LEU A CA 1
ATOM 803 C C . LEU A 1 106 ? 12.020 -4.056 -22.787 1.00 90.25 106 LEU A C 1
ATOM 805 O O . LEU A 1 106 ? 13.143 -4.388 -23.143 1.00 90.25 106 LEU A O 1
ATOM 809 N N . PHE A 1 107 ? 11.064 -3.698 -23.651 1.00 89.25 107 PHE A N 1
ATOM 810 C CA . PHE A 1 107 ? 11.264 -3.677 -25.108 1.00 89.25 107 PHE A CA 1
ATOM 811 C C . PHE A 1 107 ? 12.255 -2.614 -25.595 1.00 89.25 107 PHE A C 1
ATOM 813 O O . PHE A 1 107 ? 12.750 -2.725 -26.707 1.00 89.25 107 PHE A O 1
ATOM 820 N N . VAL A 1 108 ? 12.508 -1.570 -24.804 1.00 85.88 108 VAL A N 1
ATOM 821 C CA . VAL A 1 108 ? 13.493 -0.526 -25.135 1.00 85.88 108 VAL A CA 1
ATOM 822 C C . VAL A 1 108 ? 14.900 -0.923 -24.682 1.00 85.88 108 VAL A C 1
ATOM 824 O O . VAL A 1 108 ? 15.886 -0.476 -25.261 1.00 85.88 108 VAL A O 1
ATOM 827 N N . VAL A 1 109 ? 14.990 -1.715 -23.613 1.00 84.44 109 VAL A N 1
ATOM 828 C CA . VAL A 1 109 ? 16.254 -2.142 -22.996 1.00 84.44 109 VAL A CA 1
ATOM 829 C C . VAL A 1 109 ? 16.823 -3.415 -23.643 1.00 84.44 109 VAL A C 1
ATOM 831 O O . VAL A 1 109 ? 18.036 -3.615 -23.577 1.00 84.44 109 VAL A O 1
ATOM 834 N N . LEU A 1 110 ? 15.969 -4.267 -24.227 1.00 80.69 110 LEU A N 1
ATOM 835 C CA . LEU A 1 110 ? 16.346 -5.446 -25.026 1.00 80.69 110 LEU A CA 1
ATOM 836 C C . LEU A 1 110 ? 16.663 -5.071 -26.477 1.00 80.69 110 LEU A C 1
ATOM 838 O O . LEU A 1 110 ? 17.641 -5.646 -27.005 1.00 80.69 110 LEU A O 1
#

Nearest PDB structures (foldseek):
  8j6m-assembly1_A  TM=3.927E-01  e=9.569E+00  Aequorea victoria
  7ccm-assembly1_A  TM=2.654E-01  e=8.619E+00  Homo sapiens
  6v8g-assembly1_C  TM=2.392E-01  e=7.368E+00  Pyrococcus horikoshii OT3

Mean predicted aligned error: 3.52 Å

pLDDT: mean 94.29, std 5.68, range [55.22, 98.44]

Radius of gyration: 15.98 Å; Cα contacts (8 Å, |Δi|>4): 119; chains: 1; bounding box: 34×30×45 Å

Foldseek 3Di:
DQDQAPVSLVVVLCVQQQVCLVPLLCPLAVVQQDQPDDVSNVVSLQVSQQVQQVVVDPDPVSSVVSSVVSNVLNVQCNVPVDSVRSSVVRSVVSCVVCVVVSVVSVVVND

Solvent-accessible surface area (backbone atoms only — not comparable to full-atom values): 5764 Å² total; per-residue (Å²): 128,92,66,75,42,70,68,51,46,51,53,48,48,40,61,61,24,52,47,49,19,53,52,51,35,44,49,44,38,60,70,46,39,40,85,86,44,74,68,47,32,53,54,26,41,53,51,25,19,46,53,58,9,52,75,76,25,91,47,74,68,47,21,58,52,34,24,62,66,37,44,61,42,45,48,46,24,71,73,67,76,35,57,65,57,29,22,50,54,40,28,51,52,27,41,74,71,47,37,64,58,53,55,57,49,48,70,72,53,105

Sequence (110 aa):
MPVKTAGELLLFALSTIVLPAIVEETIFRKQMICLVNRTAIICTTLLSAMLFAAEHFVTPWGVLLGMVWALPFSLAYSMTRNVYVPMTAHAIASILINGSTVVMTLFVVL